Protein AF-A0AA41RRY8-F1 (afdb_monomer_lite)

Organism: Papaver nudicaule (NCBI:txid74823)

Sequence (60 aa):
NVGIPEFLNGIGKGVETHVAKIETEIGDFHKLLVTRTLKLEKLGFPVKHRKQLERTHSWR

InterPro domains:
  IPR019083 Small ribosomal subunit protein mS41, SAM domain [PF09597] (4-52)
  IPR019083 Small ribosomal subunit protein mS41, SAM domain [SM01238] (4-56)

Secondary structure (DSSP, 8-state):
---HHHHHHHH-TTGGGGHHHHHHHT-SHHHHHH--HHHHHHTT--HHHHHHHHHGGGG-

Radius of gyration: 10.09 Å; chains: 1; bounding box: 22×22×25 Å

pLDDT: mean 87.96, std 5.82, range [58.28, 91.88]

Structure (mmCIF, N/CA/C/O backbone):
data_AF-A0AA41RRY8-F1
#
_entry.id   AF-A0AA41RRY8-F1
#
loop_
_atom_site.group_PDB
_atom_site.id
_atom_site.type_symbol
_atom_site.label_atom_id
_atom_site.label_alt_id
_atom_site.label_comp_id
_atom_site.label_asym_id
_atom_site.label_entity_id
_atom_site.label_seq_id
_atom_site.pdbx_PDB_ins_code
_atom_site.Cartn_x
_atom_site.Cartn_y
_atom_site.Cartn_z
_atom_site.occupancy
_atom_site.B_iso_or_equiv
_atom_site.auth_seq_id
_atom_site.auth_comp_id
_atom_site.auth_asym_id
_atom_site.auth_atom_id
_atom_site.pdbx_PDB_model_num
ATOM 1 N N . ASN A 1 1 ? 12.201 -6.517 -14.564 1.00 58.28 1 ASN A N 1
ATOM 2 C CA . ASN A 1 1 ? 10.945 -5.786 -14.313 1.00 58.28 1 ASN A CA 1
ATOM 3 C C . ASN A 1 1 ? 10.483 -6.206 -12.927 1.00 58.28 1 ASN A C 1
ATOM 5 O O . ASN A 1 1 ? 9.967 -7.306 -12.811 1.00 58.28 1 ASN A O 1
ATOM 9 N N . VAL A 1 2 ? 10.812 -5.445 -11.879 1.00 74.00 2 VAL A N 1
ATOM 10 C CA . VAL A 1 2 ? 10.442 -5.822 -10.501 1.00 74.00 2 VAL A CA 1
ATOM 11 C C . VAL A 1 2 ? 9.011 -5.354 -10.262 1.00 74.00 2 VAL A C 1
ATOM 13 O O . VAL A 1 2 ? 8.712 -4.172 -10.429 1.00 74.00 2 VAL A O 1
ATOM 16 N N . GLY A 1 3 ? 8.119 -6.285 -9.932 1.00 86.44 3 GLY A N 1
ATOM 17 C CA . GLY A 1 3 ? 6.726 -5.969 -9.619 1.00 86.44 3 GLY A CA 1
ATOM 18 C C . GLY A 1 3 ? 6.573 -5.382 -8.215 1.00 86.44 3 GLY A C 1
ATOM 19 O O . GLY A 1 3 ? 7.374 -5.660 -7.324 1.00 86.44 3 GLY A O 1
ATOM 20 N N . ILE A 1 4 ? 5.499 -4.621 -7.988 1.00 89.94 4 ILE A N 1
ATOM 21 C CA . ILE A 1 4 ? 5.105 -4.141 -6.652 1.00 89.94 4 ILE A CA 1
ATOM 22 C C . ILE 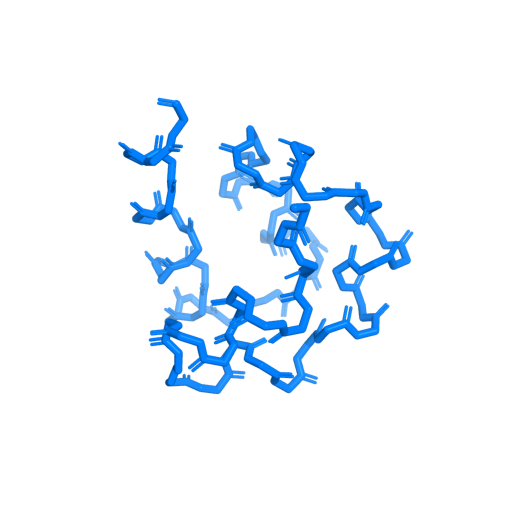A 1 4 ? 5.038 -5.271 -5.606 1.00 89.94 4 ILE A C 1
ATOM 24 O O . ILE A 1 4 ? 5.602 -5.077 -4.529 1.00 89.94 4 ILE A O 1
ATOM 28 N N . PRO A 1 5 ? 4.419 -6.444 -5.865 1.00 91.12 5 PRO A N 1
ATOM 29 C CA . PRO A 1 5 ? 4.387 -7.520 -4.870 1.00 91.12 5 PRO A CA 1
ATOM 30 C C . PRO A 1 5 ? 5.777 -8.040 -4.495 1.00 91.12 5 PRO A C 1
ATOM 32 O O . PRO A 1 5 ? 6.063 -8.216 -3.314 1.00 91.12 5 PRO A O 1
ATOM 35 N N . GLU A 1 6 ? 6.662 -8.233 -5.473 1.00 90.81 6 GLU A N 1
ATOM 36 C CA . GLU A 1 6 ? 8.031 -8.709 -5.238 1.00 90.81 6 GLU A CA 1
ATOM 37 C C . GLU A 1 6 ? 8.847 -7.684 -4.439 1.00 90.81 6 GLU A C 1
ATOM 39 O O . GLU A 1 6 ? 9.528 -8.020 -3.469 1.00 90.81 6 GLU A O 1
ATOM 44 N N . PHE A 1 7 ? 8.686 -6.407 -4.780 1.00 89.62 7 PHE A N 1
ATOM 45 C CA . PHE A 1 7 ? 9.314 -5.296 -4.086 1.00 89.62 7 PHE A CA 1
ATOM 46 C C . PHE A 1 7 ? 8.880 -5.168 -2.625 1.00 89.62 7 PHE A C 1
ATOM 48 O O . PHE A 1 7 ? 9.714 -5.075 -1.724 1.00 89.62 7 PHE A O 1
ATOM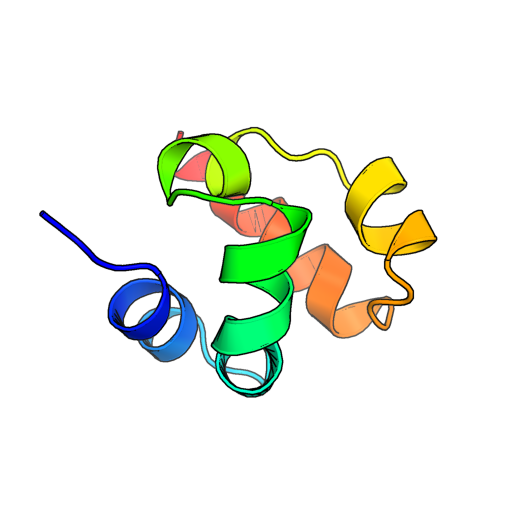 55 N N . LEU A 1 8 ? 7.568 -5.157 -2.382 1.00 90.62 8 LEU A N 1
ATOM 56 C CA . LEU A 1 8 ? 7.017 -5.013 -1.039 1.00 90.62 8 LEU A CA 1
ATOM 57 C C . LEU A 1 8 ? 7.366 -6.220 -0.166 1.00 90.62 8 LEU A C 1
ATOM 59 O O . LEU A 1 8 ? 7.668 -6.037 1.011 1.00 90.62 8 LEU A O 1
ATOM 63 N N . ASN A 1 9 ? 7.416 -7.422 -0.745 1.00 90.69 9 ASN A N 1
ATOM 64 C CA . ASN A 1 9 ? 7.881 -8.615 -0.042 1.00 90.69 9 ASN A CA 1
ATOM 65 C C . ASN A 1 9 ? 9.366 -8.502 0.361 1.00 90.69 9 ASN A C 1
ATOM 67 O O . ASN A 1 9 ? 9.730 -8.849 1.480 1.00 90.69 9 ASN A O 1
ATOM 71 N N . GLY A 1 10 ? 10.216 -7.923 -0.498 1.00 89.38 10 GLY A N 1
ATOM 72 C CA . GLY A 1 10 ? 11.619 -7.633 -0.169 1.00 89.38 10 GLY A CA 1
ATOM 73 C C . GLY A 1 10 ? 11.807 -6.584 0.938 1.00 89.38 10 GLY A C 1
ATOM 74 O O . GLY A 1 10 ? 12.807 -6.608 1.655 1.00 89.38 10 GLY A O 1
ATOM 75 N N . ILE A 1 11 ? 10.846 -5.674 1.113 1.00 89.19 11 ILE A N 1
ATOM 76 C CA . ILE A 1 11 ? 10.835 -4.701 2.217 1.00 89.19 11 ILE A CA 1
ATOM 77 C C . ILE A 1 11 ? 10.369 -5.348 3.525 1.00 89.19 11 ILE A C 1
ATOM 79 O O . ILE A 1 11 ? 10.915 -5.039 4.595 1.00 89.19 11 ILE A O 1
ATOM 83 N N . GLY A 1 12 ? 9.337 -6.189 3.439 1.00 86.38 12 GLY A N 1
ATOM 84 C CA . GLY A 1 12 ? 8.679 -6.837 4.566 1.00 86.38 12 GLY A CA 1
ATOM 85 C C . GLY A 1 12 ? 8.071 -5.857 5.576 1.00 86.38 12 GLY A C 1
ATOM 86 O O . GLY A 1 12 ? 7.885 -4.663 5.326 1.00 86.38 12 GLY A O 1
ATOM 87 N N . LYS A 1 13 ? 7.830 -6.347 6.797 1.00 86.38 13 LYS A N 1
ATOM 88 C CA . LYS A 1 13 ? 7.22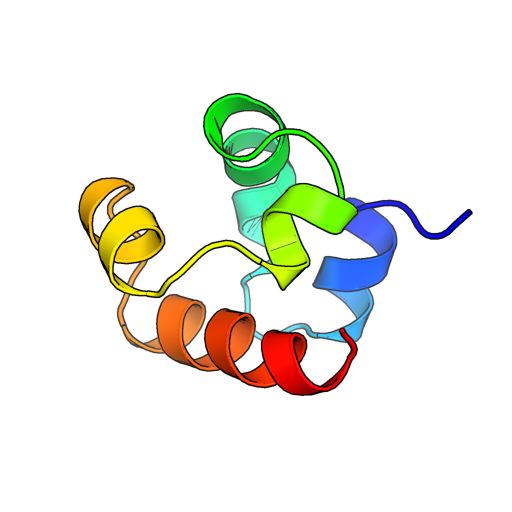5 -5.585 7.910 1.00 86.38 13 LYS A CA 1
ATOM 89 C C . LYS A 1 13 ? 5.755 -5.213 7.690 1.00 86.38 13 LYS A C 1
ATOM 91 O O . LYS A 1 13 ? 5.296 -4.218 8.254 1.00 86.38 13 LYS A O 1
ATOM 96 N N . GLY A 1 14 ? 5.024 -6.007 6.913 1.00 87.12 14 GLY A N 1
ATOM 97 C CA . GLY A 1 14 ? 3.580 -5.883 6.744 1.00 87.12 14 GLY 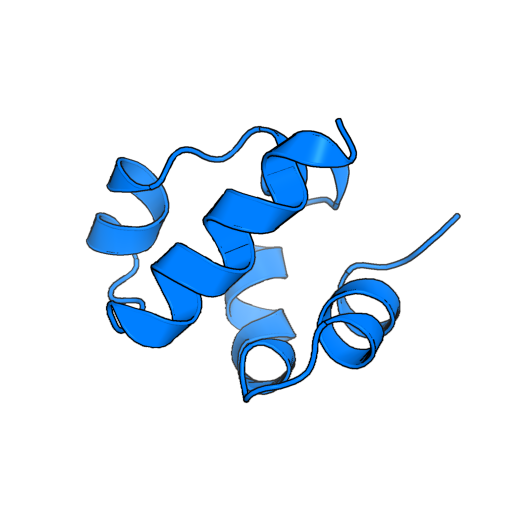A CA 1
ATOM 98 C C . GLY A 1 14 ? 3.145 -4.917 5.644 1.00 87.12 14 GLY A C 1
ATOM 99 O O . GLY A 1 14 ? 1.943 -4.783 5.416 1.00 87.12 14 GLY A O 1
ATOM 100 N N . VAL A 1 15 ? 4.068 -4.267 4.923 1.00 89.25 15 VAL A N 1
ATOM 101 C CA . VAL A 1 15 ? 3.706 -3.427 3.762 1.00 89.25 15 VAL A CA 1
ATOM 102 C C . VAL A 1 15 ? 3.223 -4.269 2.579 1.00 89.25 15 VAL A C 1
ATOM 104 O O . VAL A 1 15 ? 2.372 -3.816 1.816 1.00 89.25 15 VAL A O 1
ATOM 107 N N . GLU A 1 16 ? 3.686 -5.515 2.483 1.00 90.69 16 GLU A N 1
ATOM 108 C CA . GLU A 1 16 ? 3.258 -6.532 1.520 1.00 90.69 16 GLU A CA 1
ATOM 109 C C . GLU A 1 16 ? 1.765 -6.881 1.630 1.00 90.69 16 GLU A C 1
ATOM 111 O O . GLU A 1 16 ? 1.154 -7.313 0.659 1.00 90.69 16 GLU A O 1
ATOM 116 N N . THR A 1 17 ? 1.126 -6.608 2.771 1.00 91.62 17 THR A N 1
ATOM 117 C CA . THR A 1 17 ? -0.325 -6.813 2.938 1.00 91.62 17 THR A CA 1
ATOM 118 C C . THR A 1 17 ? -1.171 -5.764 2.212 1.00 91.62 17 THR A C 1
ATOM 120 O O . THR A 1 17 ? -2.370 -5.949 2.015 1.00 91.62 17 THR A O 1
ATOM 123 N N . HIS A 1 18 ? -0.559 -4.657 1.782 1.00 90.06 18 HIS A N 1
ATOM 124 C CA . HIS A 1 18 ? -1.244 -3.545 1.128 1.00 90.06 18 HIS A CA 1
ATOM 125 C C . HIS A 1 18 ? -1.033 -3.493 -0.391 1.00 90.06 18 HIS A C 1
ATOM 127 O O . HIS A 1 18 ? -1.382 -2.483 -1.003 1.00 90.06 18 HIS A O 1
ATOM 133 N N . VAL A 1 19 ? -0.498 -4.557 -1.001 1.00 90.62 19 VAL A N 1
ATOM 134 C CA . VAL A 1 19 ? -0.219 -4.647 -2.449 1.00 90.62 19 VAL A CA 1
ATOM 135 C C . VAL A 1 19 ? -1.418 -4.186 -3.281 1.00 90.62 19 VAL A C 1
ATOM 137 O O . VAL A 1 19 ? -1.302 -3.203 -4.005 1.00 90.62 19 VAL A O 1
ATOM 140 N N . ALA A 1 20 ? -2.596 -4.783 -3.077 1.00 90.88 20 ALA A N 1
ATOM 141 C CA . ALA A 1 20 ? -3.797 -4.453 -3.849 1.00 90.88 20 ALA A CA 1
ATOM 142 C C . ALA A 1 20 ? -4.201 -2.968 -3.745 1.00 90.88 20 ALA A C 1
ATOM 144 O O . ALA A 1 20 ? -4.633 -2.353 -4.720 1.00 90.88 20 ALA A O 1
ATOM 145 N N . LYS A 1 21 ? -4.028 -2.362 -2.562 1.00 91.00 21 LYS A N 1
ATOM 146 C CA . LYS A 1 21 ? -4.338 -0.945 -2.333 1.00 91.00 21 LYS A CA 1
ATOM 147 C C . LYS A 1 21 ? -3.321 -0.034 -3.013 1.00 91.00 21 LYS A C 1
ATOM 149 O O . LYS A 1 21 ? -3.694 0.999 -3.555 1.00 91.00 21 LYS A O 1
ATOM 154 N N . ILE A 1 22 ? -2.046 -0.408 -2.982 1.00 90.62 22 ILE A N 1
ATOM 155 C CA . ILE A 1 22 ? -0.967 0.326 -3.645 1.00 90.62 22 ILE A CA 1
ATOM 156 C C . ILE A 1 22 ? -1.157 0.267 -5.162 1.00 90.62 22 ILE A C 1
ATOM 158 O O . ILE A 1 22 ? -1.136 1.309 -5.808 1.00 90.62 22 ILE A O 1
ATOM 162 N N . GLU A 1 23 ? -1.430 -0.907 -5.720 1.00 90.62 23 GLU A N 1
ATOM 163 C CA . GLU A 1 23 ? -1.668 -1.063 -7.159 1.00 90.62 23 GLU A CA 1
ATOM 164 C C . GLU A 1 23 ? -2.894 -0.276 -7.637 1.00 90.62 23 GLU A C 1
ATOM 166 O O . GLU A 1 23 ? -2.852 0.339 -8.698 1.00 90.62 23 GLU A O 1
ATOM 171 N N . THR A 1 24 ? -3.954 -0.215 -6.827 1.00 91.56 24 THR A N 1
ATOM 172 C CA . THR A 1 24 ? -5.169 0.543 -7.168 1.00 91.56 24 THR A CA 1
ATOM 173 C C . THR A 1 24 ? -4.973 2.062 -7.033 1.00 91.56 24 THR A C 1
ATOM 175 O O . THR A 1 24 ? -5.314 2.815 -7.941 1.00 91.56 24 THR A O 1
ATOM 178 N N . GLU A 1 25 ? -4.399 2.536 -5.921 1.00 91.69 25 GLU A N 1
ATOM 179 C CA . GLU A 1 25 ? -4.387 3.969 -5.566 1.00 91.69 25 GLU A CA 1
ATOM 180 C C . GLU A 1 25 ? -3.109 4.711 -5.993 1.00 91.69 25 GLU A C 1
ATOM 182 O O . GLU A 1 25 ? -3.096 5.929 -6.237 1.00 91.69 25 GLU A O 1
ATOM 187 N N . ILE A 1 26 ? -1.987 3.995 -6.014 1.00 89.19 26 ILE A N 1
ATOM 188 C CA . ILE A 1 26 ? -0.682 4.520 -6.424 1.00 89.19 26 ILE A CA 1
ATOM 189 C C . ILE A 1 26 ? -0.415 4.152 -7.881 1.00 89.19 26 ILE A C 1
ATOM 191 O O . ILE A 1 26 ? 0.084 4.999 -8.625 1.00 89.19 26 ILE A O 1
ATOM 195 N N . GLY A 1 27 ? -0.808 2.950 -8.301 1.00 88.88 27 GLY A N 1
ATOM 196 C CA . GLY A 1 27 ? -0.604 2.445 -9.651 1.00 88.88 27 GLY A CA 1
ATOM 197 C C . GLY A 1 27 ? 0.649 1.587 -9.725 1.00 88.88 27 GLY A C 1
ATOM 198 O O . GLY A 1 27 ? 0.761 0.565 -9.064 1.00 88.88 27 GLY A O 1
ATOM 199 N N . ASP A 1 28 ? 1.595 2.012 -10.550 1.00 88.19 28 ASP A N 1
ATOM 200 C CA . ASP A 1 28 ? 2.807 1.275 -10.895 1.00 88.19 28 ASP A CA 1
ATOM 201 C C . ASP A 1 28 ? 4.003 1.546 -9.957 1.00 88.19 28 ASP A C 1
ATOM 203 O O . ASP A 1 28 ? 4.028 2.480 -9.151 1.00 88.19 28 ASP A O 1
ATOM 207 N N . PHE A 1 29 ? 5.029 0.695 -10.070 1.00 87.69 29 PHE A N 1
ATOM 208 C CA . PHE A 1 29 ? 6.223 0.714 -9.219 1.00 87.69 29 PHE A CA 1
ATOM 209 C C . PHE A 1 29 ? 6.935 2.077 -9.204 1.00 87.69 29 PHE A C 1
ATOM 211 O O . PHE A 1 29 ? 7.324 2.569 -8.145 1.00 87.69 29 PHE A O 1
ATOM 218 N N . HIS A 1 30 ? 7.051 2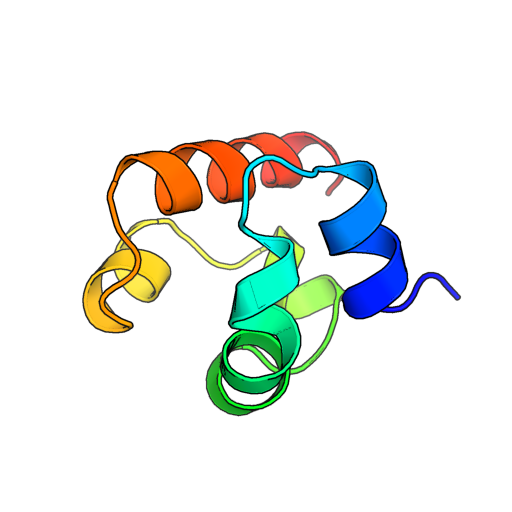.741 -10.356 1.00 86.88 30 HIS A N 1
ATOM 219 C CA . HIS A 1 30 ? 7.674 4.064 -10.429 1.00 86.88 30 HIS A CA 1
ATOM 220 C C . HIS A 1 30 ? 6.890 5.109 -9.633 1.00 86.88 30 HIS A C 1
ATOM 222 O O . HIS A 1 30 ? 7.492 5.911 -8.913 1.00 86.88 30 HIS A O 1
ATOM 228 N N . LYS A 1 31 ? 5.552 5.080 -9.701 1.00 88.94 31 LYS A N 1
ATOM 229 C CA . LYS A 1 31 ? 4.701 5.957 -8.887 1.00 88.94 31 LYS A CA 1
ATOM 230 C C . LYS A 1 31 ? 4.886 5.700 -7.398 1.00 88.94 31 LYS A C 1
ATOM 232 O O . LYS A 1 31 ? 4.897 6.665 -6.634 1.00 88.94 31 LYS A O 1
ATOM 237 N N . LEU A 1 32 ? 5.094 4.452 -6.979 1.00 89.38 32 LEU A N 1
ATOM 238 C CA . LEU A 1 32 ? 5.393 4.115 -5.583 1.00 89.38 32 LEU A CA 1
ATOM 239 C C . LEU A 1 32 ? 6.669 4.803 -5.088 1.00 89.38 32 LEU A C 1
ATOM 241 O O . LEU A 1 32 ? 6.637 5.440 -4.039 1.00 89.38 32 LEU A O 1
ATOM 245 N N . LEU A 1 33 ? 7.751 4.767 -5.870 1.00 88.88 33 LEU A N 1
ATOM 246 C CA . LEU A 1 33 ? 9.038 5.377 -5.501 1.00 88.88 33 LEU A CA 1
ATOM 247 C C . LEU A 1 33 ? 9.005 6.911 -5.429 1.00 88.88 33 LEU A C 1
ATOM 249 O O . LEU A 1 33 ? 9.825 7.527 -4.745 1.00 88.88 33 LEU A O 1
ATOM 253 N N . VAL A 1 34 ? 8.072 7.557 -6.130 1.00 89.56 34 VAL A N 1
ATOM 254 C CA . VAL A 1 34 ? 7.926 9.022 -6.090 1.00 89.56 34 VAL A CA 1
ATOM 255 C C . VAL A 1 34 ? 6.823 9.491 -5.137 1.00 89.56 34 VAL A C 1
ATOM 257 O O . VAL A 1 34 ? 6.803 10.671 -4.768 1.00 89.56 34 VAL A O 1
ATOM 260 N N . THR A 1 35 ? 5.943 8.595 -4.682 1.00 90.38 35 THR A N 1
ATOM 261 C CA . THR A 1 35 ? 4.773 8.925 -3.854 1.00 90.38 35 THR A CA 1
ATOM 262 C C . THR A 1 35 ? 5.170 9.457 -2.481 1.00 90.38 35 THR A C 1
ATOM 264 O O . THR A 1 35 ? 5.690 8.750 -1.635 1.00 90.38 35 THR A O 1
ATOM 267 N N . ARG A 1 36 ? 4.855 10.725 -2.211 1.00 90.06 36 ARG A N 1
ATOM 268 C CA . ARG A 1 36 ? 5.188 11.376 -0.935 1.00 90.06 36 ARG A CA 1
ATOM 269 C C . ARG A 1 36 ? 4.336 10.863 0.237 1.00 90.06 36 ARG A C 1
ATOM 271 O O . ARG A 1 36 ? 3.177 10.480 0.067 1.00 90.06 36 ARG A O 1
ATOM 278 N N . THR A 1 37 ? 4.872 10.997 1.451 1.00 88.31 37 THR A N 1
ATOM 279 C CA . THR A 1 37 ? 4.268 10.567 2.728 1.00 88.31 37 THR A CA 1
ATOM 280 C C . THR A 1 37 ? 2.867 11.139 2.970 1.00 88.31 37 THR A C 1
ATOM 282 O O . THR A 1 37 ? 1.999 10.437 3.481 1.00 88.31 37 THR A O 1
ATOM 285 N N . LEU A 1 38 ? 2.601 12.367 2.511 1.00 90.31 38 LEU A N 1
ATOM 286 C CA . LEU A 1 38 ? 1.275 13.003 2.546 1.00 90.31 38 LEU A CA 1
ATOM 287 C C . LEU A 1 38 ? 0.199 12.214 1.780 1.00 90.31 38 LEU A C 1
ATOM 289 O O . LEU A 1 38 ? -0.937 12.117 2.237 1.00 90.31 38 LEU A O 1
ATOM 293 N N . LYS A 1 39 ? 0.534 11.625 0.624 1.00 90.50 39 LYS A N 1
ATOM 294 C CA . LYS A 1 39 ? -0.418 10.797 -0.133 1.00 90.50 39 LYS A CA 1
ATOM 295 C C . LYS A 1 39 ? -0.660 9.471 0.591 1.00 90.50 39 LYS A C 1
ATOM 297 O O . LYS A 1 39 ? -1.806 9.065 0.726 1.00 90.50 39 LYS A O 1
ATOM 302 N N . LEU A 1 40 ? 0.387 8.853 1.142 1.00 90.56 40 LEU A N 1
ATOM 303 C CA . LEU A 1 40 ? 0.259 7.639 1.961 1.00 90.56 40 LEU A CA 1
ATOM 304 C C . LEU A 1 40 ? -0.589 7.874 3.223 1.00 90.56 40 LEU A C 1
ATOM 306 O O . LEU A 1 40 ? -1.332 6.994 3.649 1.00 90.56 40 LEU A O 1
ATOM 310 N N . GLU A 1 41 ? -0.515 9.064 3.816 1.00 91.12 41 GLU A N 1
ATOM 311 C CA . GLU A 1 41 ? -1.367 9.443 4.943 1.00 91.12 41 GLU A CA 1
ATOM 312 C C . GLU A 1 41 ? -2.840 9.525 4.560 1.00 91.12 41 GLU A C 1
ATOM 314 O O . GLU A 1 41 ? -3.669 8.922 5.238 1.00 91.12 41 GLU A O 1
ATOM 319 N N . LYS A 1 42 ? -3.158 10.193 3.448 1.00 91.88 42 LYS A N 1
ATOM 320 C CA . LYS A 1 42 ? -4.536 10.283 2.940 1.00 91.88 42 LYS A CA 1
ATOM 321 C C . LYS A 1 42 ? -5.130 8.915 2.610 1.00 91.88 42 LYS A C 1
ATOM 323 O O . LYS A 1 42 ? -6.325 8.710 2.775 1.00 91.88 42 LYS A O 1
ATOM 328 N N . LEU A 1 43 ? -4.289 7.967 2.202 1.00 89.44 43 LEU A N 1
ATOM 329 C CA . LEU A 1 43 ? -4.679 6.580 1.956 1.00 89.44 43 LEU A CA 1
ATOM 330 C C . LEU A 1 43 ? -4.866 5.763 3.248 1.00 89.44 43 LEU A C 1
ATOM 332 O O . LEU A 1 43 ? -5.185 4.577 3.180 1.00 89.44 43 LEU A O 1
ATOM 336 N N . GLY A 1 44 ? -4.679 6.353 4.429 1.00 89.94 44 GLY A N 1
ATOM 337 C CA . GLY A 1 44 ? -4.906 5.685 5.710 1.00 89.94 44 GLY A CA 1
ATOM 338 C C . GLY A 1 44 ? -3.848 4.640 6.058 1.00 89.94 44 GLY A C 1
ATOM 339 O O . GLY A 1 44 ? -4.125 3.724 6.830 1.00 89.94 44 GLY A O 1
ATOM 340 N N . PHE A 1 45 ? -2.637 4.737 5.497 1.00 90.62 45 PHE A N 1
ATOM 341 C CA . PHE A 1 45 ? -1.551 3.855 5.913 1.00 90.62 45 PHE A CA 1
ATOM 342 C C . PHE A 1 45 ? -1.105 4.190 7.341 1.00 90.62 45 PHE A C 1
ATOM 344 O O . PHE A 1 45 ? -0.901 5.370 7.663 1.00 90.62 45 PHE A O 1
ATOM 351 N N . PRO A 1 46 ? -0.874 3.173 8.189 1.00 91.00 46 PRO A N 1
ATOM 352 C CA . PRO A 1 46 ? -0.343 3.397 9.522 1.00 91.00 46 PRO A CA 1
ATOM 353 C C . PRO A 1 46 ? 1.067 3.992 9.439 1.00 91.00 46 PRO A C 1
ATOM 355 O O . PRO A 1 46 ? 1.854 3.658 8.551 1.00 91.00 46 PRO A O 1
ATOM 358 N N . VAL A 1 47 ? 1.416 4.847 10.405 1.00 91.31 47 VAL A N 1
ATOM 359 C CA . VAL A 1 47 ? 2.684 5.607 10.432 1.00 91.31 47 VAL A CA 1
ATOM 360 C C . VAL A 1 47 ? 3.912 4.710 10.228 1.00 91.31 47 VAL A C 1
ATOM 362 O O . VAL A 1 47 ? 4.834 5.085 9.504 1.00 91.31 47 VAL A O 1
ATOM 365 N N . LYS A 1 48 ? 3.908 3.501 10.808 1.00 89.94 48 LYS A N 1
ATOM 366 C CA . LYS A 1 48 ? 4.987 2.511 10.655 1.00 89.94 48 LYS A CA 1
ATOM 367 C C . LYS A 1 48 ? 5.189 2.096 9.192 1.00 89.94 48 LYS A C 1
ATOM 369 O O . LYS A 1 48 ? 6.323 2.087 8.722 1.00 89.94 48 LYS A O 1
ATOM 374 N N . HIS A 1 49 ? 4.104 1.817 8.467 1.00 90.31 49 HIS A N 1
ATOM 375 C CA . HIS A 1 49 ? 4.154 1.429 7.053 1.00 90.31 49 HIS A CA 1
ATOM 376 C C . HIS A 1 49 ? 4.527 2.619 6.165 1.00 90.31 49 HIS A C 1
ATOM 378 O O . HIS A 1 49 ? 5.337 2.472 5.255 1.00 90.31 49 HIS A O 1
ATOM 384 N N . ARG A 1 50 ? 4.035 3.826 6.481 1.00 91.44 50 ARG A N 1
ATOM 385 C CA . ARG A 1 50 ? 4.421 5.053 5.759 1.00 91.44 50 ARG A CA 1
ATOM 386 C C . ARG A 1 50 ? 5.917 5.323 5.844 1.00 91.44 50 ARG A C 1
ATOM 388 O O . ARG A 1 50 ? 6.537 5.611 4.831 1.00 91.44 50 ARG A O 1
ATOM 395 N N . LYS A 1 51 ? 6.504 5.180 7.035 1.00 90.44 51 LYS A N 1
ATOM 396 C CA . LYS A 1 51 ? 7.946 5.364 7.241 1.00 90.44 51 LYS A CA 1
ATOM 397 C C . LYS A 1 51 ? 8.768 4.308 6.500 1.00 90.44 51 LYS A C 1
ATOM 399 O O . LYS A 1 51 ? 9.866 4.601 6.045 1.00 90.44 51 LYS A O 1
ATOM 404 N N . GLN A 1 52 ? 8.246 3.090 6.375 1.00 89.88 52 GLN A N 1
ATOM 405 C CA . GLN A 1 52 ? 8.904 2.024 5.628 1.00 89.88 52 GLN A CA 1
ATOM 406 C C . GLN A 1 52 ? 8.892 2.310 4.115 1.00 89.88 52 GLN A C 1
ATOM 408 O O . GLN A 1 52 ? 9.934 2.192 3.479 1.00 89.88 52 GLN A O 1
ATOM 413 N N . LEU A 1 53 ? 7.761 2.771 3.570 1.00 88.31 53 LEU A N 1
ATOM 414 C CA . LEU A 1 53 ? 7.641 3.207 2.172 1.00 88.31 53 LEU A CA 1
ATOM 415 C C . LEU A 1 53 ? 8.465 4.471 1.884 1.00 88.31 53 LEU A C 1
ATOM 417 O O . LEU A 1 53 ? 9.118 4.564 0.860 1.00 88.31 53 LEU A O 1
ATOM 421 N N . GLU A 1 54 ? 8.539 5.426 2.809 1.00 88.25 54 GLU A N 1
ATOM 422 C CA . GLU A 1 54 ? 9.368 6.625 2.624 1.00 88.25 54 GLU A CA 1
ATOM 423 C C . GLU A 1 54 ? 10.858 6.289 2.438 1.00 88.25 54 GLU A C 1
ATOM 425 O O . GLU A 1 54 ? 11.549 6.943 1.655 1.00 88.25 54 GLU A O 1
ATOM 430 N N . ARG A 1 55 ? 11.359 5.235 3.099 1.00 86.38 55 ARG A N 1
ATOM 431 C CA . ARG A 1 55 ? 12.749 4.774 2.927 1.00 86.38 55 ARG A CA 1
ATOM 432 C C . ARG A 1 55 ? 13.026 4.276 1.514 1.00 86.38 55 ARG A C 1
ATOM 434 O O . ARG A 1 55 ? 14.167 4.366 1.063 1.00 86.38 55 ARG A O 1
ATOM 441 N N . THR A 1 56 ? 12.010 3.796 0.802 1.00 84.56 56 THR A N 1
ATOM 442 C CA . THR A 1 56 ? 12.178 3.298 -0.565 1.00 84.56 56 THR A CA 1
ATOM 443 C C . THR A 1 56 ? 12.431 4.411 -1.568 1.00 84.56 56 THR A C 1
ATOM 445 O O . THR A 1 56 ? 12.909 4.140 -2.662 1.00 84.56 56 THR A O 1
ATOM 448 N N . HIS A 1 57 ? 12.185 5.674 -1.209 1.00 82.88 57 HIS A N 1
ATOM 449 C CA . HIS A 1 57 ? 12.533 6.817 -2.056 1.00 82.88 57 HIS A CA 1
ATOM 450 C C . HIS A 1 57 ? 14.036 6.926 -2.325 1.00 82.88 57 HIS A C 1
ATOM 452 O O . HIS A 1 57 ? 14.423 7.557 -3.301 1.00 82.88 57 HIS A O 1
ATOM 458 N N . SER A 1 58 ? 14.881 6.330 -1.476 1.00 81.00 58 SER A N 1
ATOM 459 C CA . SER A 1 58 ? 16.325 6.252 -1.718 1.00 81.00 58 SER A CA 1
ATOM 460 C C . SER A 1 58 ? 16.685 5.314 -2.874 1.00 81.00 58 SER A C 1
ATOM 462 O O . SER A 1 58 ? 17.836 5.310 -3.294 1.00 81.00 58 SER A O 1
ATOM 464 N N . TRP A 1 59 ? 15.745 4.486 -3.334 1.00 76.25 59 TRP A N 1
ATOM 465 C CA . TRP A 1 59 ? 15.925 3.559 -4.454 1.00 76.25 59 TRP A CA 1
ATOM 466 C C . TRP A 1 59 ? 15.353 4.141 -5.760 1.00 76.25 59 TRP A C 1
ATOM 468 O O . TRP A 1 59 ? 15.167 3.407 -6.729 1.00 76.25 59 TRP A O 1
ATOM 478 N N . ARG A 1 60 ? 15.031 5.445 -5.745 1.00 66.50 60 ARG A N 1
ATOM 479 C CA . ARG A 1 60 ? 14.719 6.262 -6.920 1.00 66.50 60 ARG A CA 1
ATOM 480 C C . ARG A 1 60 ? 15.950 6.444 -7.801 1.00 66.50 60 ARG A C 1
ATOM 482 O O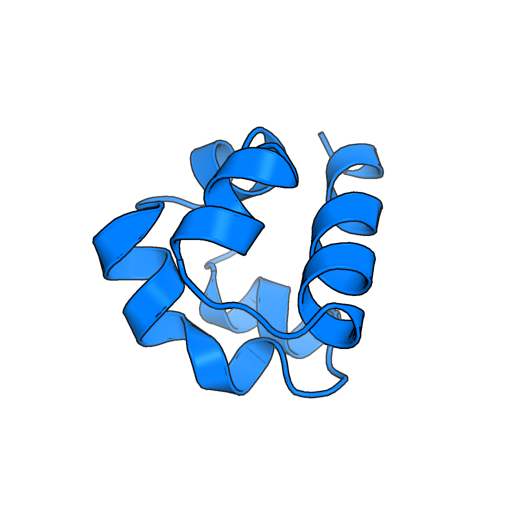 . ARG A 1 60 ? 17.034 6.685 -7.230 1.00 66.50 60 ARG A O 1
#

Foldseek 3Di:
DQFQLNVDVVLDPCLSVCSVVCCVQQNGPVSLLVPALVSVVVSVPDPVSSVSSPVSVVVD